Protein AF-A0A5C5YW91-F1 (afdb_monomer_lite)

Structure (mmCIF, N/CA/C/O backbone):
data_AF-A0A5C5YW91-F1
#
_entry.id   AF-A0A5C5YW91-F1
#
loop_
_atom_site.group_PDB
_atom_site.id
_atom_site.type_symbol
_atom_site.label_atom_id
_atom_site.label_alt_id
_atom_site.label_comp_id
_atom_site.label_asym_id
_atom_site.label_entity_id
_atom_site.label_seq_id
_atom_site.pdbx_PDB_ins_code
_at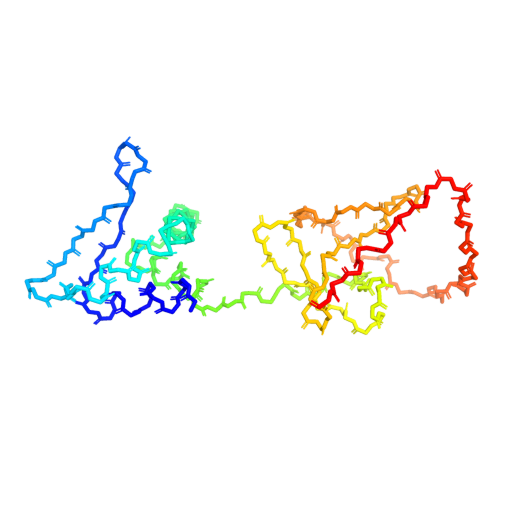om_site.Cartn_x
_atom_site.Cartn_y
_atom_site.Cartn_z
_atom_site.occupancy
_atom_site.B_iso_or_equiv
_atom_site.auth_seq_id
_atom_site.auth_comp_id
_atom_site.auth_asym_id
_atom_site.auth_atom_id
_atom_site.pdbx_PDB_model_num
ATOM 1 N N . MET A 1 1 ? 0.564 11.227 5.741 1.00 87.88 1 MET A N 1
ATOM 2 C CA . MET A 1 1 ? 0.607 10.694 4.356 1.00 87.88 1 MET A CA 1
ATOM 3 C C . MET A 1 1 ? -0.240 9.424 4.267 1.00 87.88 1 MET A C 1
ATOM 5 O O . MET A 1 1 ? -0.471 8.816 5.306 1.00 87.88 1 MET A O 1
ATOM 9 N N . ALA A 1 2 ? -0.689 9.007 3.076 1.00 93.75 2 ALA A N 1
ATOM 10 C CA . ALA A 1 2 ? -1.561 7.829 2.911 1.00 93.75 2 ALA A CA 1
ATOM 11 C C . ALA A 1 2 ? -0.955 6.534 3.469 1.00 93.75 2 ALA A C 1
ATOM 13 O O . ALA A 1 2 ? -1.651 5.766 4.126 1.00 93.75 2 ALA A O 1
ATOM 14 N N . ALA A 1 3 ? 0.360 6.345 3.326 1.00 91.62 3 ALA A N 1
ATOM 15 C CA . ALA A 1 3 ? 1.069 5.207 3.913 1.00 91.62 3 ALA A CA 1
ATOM 16 C C . ALA A 1 3 ? 1.003 5.187 5.453 1.00 91.62 3 ALA A C 1
ATOM 18 O O . ALA A 1 3 ? 0.792 4.137 6.054 1.00 91.62 3 ALA A O 1
ATOM 19 N N . GLU A 1 4 ? 1.122 6.349 6.102 1.00 93.69 4 GLU A N 1
ATOM 20 C CA . GLU A 1 4 ? 0.998 6.464 7.564 1.00 93.69 4 GLU A CA 1
ATOM 21 C C . GLU A 1 4 ? -0.437 6.181 8.020 1.00 93.69 4 GLU A C 1
ATOM 23 O O . GLU A 1 4 ? -0.644 5.508 9.026 1.00 93.69 4 GLU A O 1
ATOM 28 N N . LEU A 1 5 ? -1.431 6.661 7.263 1.00 96.81 5 LEU A N 1
ATOM 29 C CA . LEU A 1 5 ? -2.841 6.381 7.527 1.00 96.81 5 LEU A CA 1
ATOM 30 C C . LEU A 1 5 ? -3.151 4.884 7.370 1.00 96.81 5 LEU A C 1
ATOM 32 O O . LEU A 1 5 ? -3.825 4.312 8.222 1.00 96.81 5 LEU A O 1
ATOM 36 N N . LEU A 1 6 ? -2.622 4.235 6.331 1.00 96.12 6 LEU A N 1
ATOM 37 C CA . LEU A 1 6 ? -2.752 2.791 6.131 1.00 96.12 6 LEU A CA 1
ATOM 38 C C . LEU A 1 6 ? -2.118 1.999 7.287 1.00 96.12 6 LEU A C 1
ATOM 40 O O . LEU A 1 6 ? -2.723 1.055 7.797 1.00 96.12 6 LEU A O 1
ATOM 44 N N . ALA A 1 7 ? -0.937 2.418 7.751 1.00 94.50 7 ALA A N 1
ATOM 45 C CA . ALA A 1 7 ? -0.273 1.813 8.904 1.00 94.50 7 ALA A CA 1
ATOM 46 C C . ALA A 1 7 ? -1.100 1.969 10.191 1.00 94.50 7 ALA A C 1
ATOM 48 O O . ALA A 1 7 ? -1.261 1.012 10.952 1.00 94.50 7 ALA A O 1
ATOM 49 N N . GLU A 1 8 ? -1.668 3.158 10.413 1.00 96.81 8 GLU A N 1
ATOM 50 C CA . GLU A 1 8 ? -2.554 3.428 11.542 1.00 96.81 8 GLU A CA 1
ATOM 51 C C . GLU A 1 8 ? -3.798 2.528 11.510 1.00 96.81 8 GLU A C 1
ATOM 53 O O . GLU A 1 8 ? -4.114 1.893 12.517 1.00 96.81 8 GLU A O 1
ATOM 58 N N . LEU A 1 9 ? -4.475 2.423 10.362 1.00 97.19 9 LEU A N 1
ATOM 59 C CA . LEU A 1 9 ? -5.658 1.578 10.175 1.00 97.19 9 LEU A CA 1
ATOM 60 C C . LEU A 1 9 ? -5.362 0.113 10.517 1.00 97.19 9 LEU A C 1
ATOM 62 O O . LEU A 1 9 ? -6.061 -0.484 11.341 1.00 97.19 9 LEU A O 1
ATOM 66 N N . ARG A 1 10 ? -4.265 -0.436 9.987 1.00 95.06 10 ARG A N 1
ATOM 67 C CA . ARG A 1 10 ? -3.865 -1.823 10.251 1.00 95.06 10 ARG A CA 1
ATOM 68 C C . ARG A 1 10 ? -3.529 -2.059 11.723 1.00 95.06 10 ARG A C 1
ATOM 70 O O . ARG A 1 10 ? -3.926 -3.077 12.283 1.00 95.06 10 ARG A O 1
ATOM 77 N N . SER A 1 11 ? -2.867 -1.103 12.384 1.00 96.19 11 SER A N 1
ATOM 78 C CA . SER A 1 11 ? -2.562 -1.195 13.823 1.00 96.19 11 SER A CA 1
ATOM 79 C C . SER A 1 11 ? -3.818 -1.261 14.705 1.00 96.19 11 SER A C 1
ATOM 81 O O . SER A 1 11 ? -3.776 -1.802 15.809 1.00 96.19 11 SER A O 1
ATOM 83 N N . ARG A 1 12 ? -4.952 -0.754 14.199 1.00 97.38 12 ARG A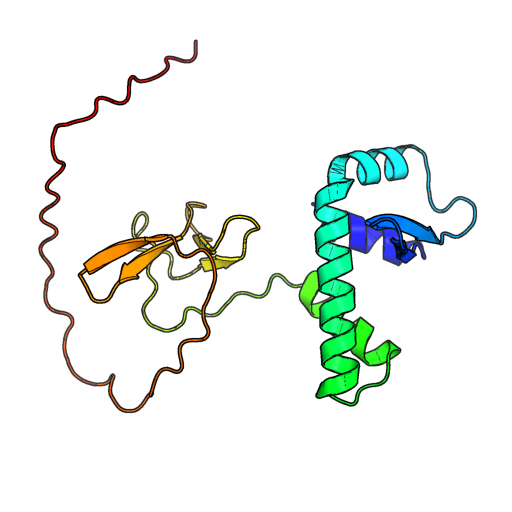 N 1
ATOM 84 C CA . ARG A 1 12 ? -6.277 -0.810 14.835 1.00 97.38 12 ARG A CA 1
ATOM 85 C C . ARG A 1 12 ? -7.082 -2.055 14.438 1.00 97.38 12 ARG A C 1
ATOM 87 O O . ARG A 1 12 ? -8.239 -2.175 14.834 1.00 97.38 12 ARG A O 1
ATOM 94 N N . GLY A 1 13 ? -6.494 -2.961 13.656 1.00 97.00 13 GLY A N 1
ATOM 95 C CA . GLY A 1 13 ? -7.156 -4.156 13.134 1.00 97.00 13 GLY A CA 1
ATOM 96 C C . GLY A 1 13 ? -8.102 -3.883 11.965 1.00 97.00 13 GLY A C 1
ATOM 97 O O . GLY A 1 13 ? -8.937 -4.730 11.674 1.00 97.00 13 GLY A O 1
ATOM 98 N N . VAL A 1 14 ? -8.007 -2.718 11.315 1.00 97.94 14 VAL A N 1
ATOM 99 C CA . VAL A 1 14 ? -8.784 -2.423 10.106 1.00 97.94 14 VAL A CA 1
ATOM 100 C C . VAL A 1 14 ? -8.068 -3.016 8.898 1.00 97.94 14 VAL A C 1
ATOM 102 O O . VAL A 1 14 ? -6.906 -2.693 8.640 1.00 97.94 14 VAL A O 1
ATOM 105 N N . LEU A 1 15 ? -8.772 -3.860 8.152 1.00 97.06 15 LEU A N 1
ATOM 106 C CA . LEU A 1 15 ? -8.329 -4.418 6.881 1.00 97.06 15 LEU A CA 1
ATOM 107 C C . LEU A 1 15 ? -8.975 -3.617 5.755 1.00 97.06 15 LEU A C 1
ATOM 109 O O . LEU A 1 15 ? -10.190 -3.437 5.756 1.00 97.06 15 LEU A O 1
ATOM 113 N N . LEU A 1 16 ? -8.172 -3.126 4.814 1.00 97.94 16 LEU A N 1
ATOM 114 C CA . LEU A 1 16 ? -8.669 -2.492 3.594 1.00 97.94 16 LEU A CA 1
ATOM 115 C C . LEU A 1 16 ? -8.568 -3.474 2.432 1.00 97.94 16 LEU A C 1
ATOM 117 O O . LEU A 1 16 ? -7.606 -4.231 2.347 1.00 97.94 16 LEU A O 1
ATOM 121 N N . SER A 1 17 ? -9.534 -3.419 1.525 1.00 97.50 17 SER A N 1
ATOM 122 C CA . SER A 1 17 ? -9.533 -4.177 0.276 1.00 97.50 17 SER A CA 1
ATOM 123 C C . SER A 1 17 ? -10.182 -3.360 -0.838 1.00 97.50 17 SER A C 1
ATOM 125 O O . SER A 1 17 ? -10.781 -2.311 -0.590 1.00 97.50 17 SER A O 1
ATOM 127 N N . ILE A 1 18 ? -10.052 -3.825 -2.078 1.00 97.75 18 ILE A N 1
ATOM 128 C CA . ILE A 1 18 ? -10.786 -3.278 -3.221 1.00 97.75 18 ILE A CA 1
ATOM 129 C C . ILE A 1 18 ? -11.845 -4.300 -3.611 1.00 97.75 18 ILE A C 1
ATOM 131 O O . ILE A 1 18 ? -11.537 -5.474 -3.818 1.00 97.75 18 ILE A O 1
ATOM 135 N N . ASP A 1 19 ? -13.104 -3.871 -3.631 1.00 97.44 19 ASP A N 1
ATOM 136 C CA . ASP A 1 19 ? -14.223 -4.739 -3.976 1.00 97.44 19 ASP A CA 1
ATOM 137 C C . ASP A 1 19 ? -14.318 -4.999 -5.491 1.00 97.44 19 ASP A C 1
ATOM 139 O O . ASP A 1 19 ? -13.554 -4.476 -6.304 1.00 97.44 19 ASP A O 1
ATOM 143 N N . VAL A 1 20 ? -15.293 -5.822 -5.881 1.00 96.00 20 VAL A N 1
ATOM 144 C CA . VAL A 1 20 ? -15.534 -6.188 -7.287 1.00 96.00 20 VAL A CA 1
ATOM 145 C C . VAL A 1 20 ? -15.923 -5.003 -8.179 1.00 96.00 20 VAL A C 1
ATOM 147 O O . VAL A 1 20 ? -15.798 -5.104 -9.397 1.00 96.00 20 VAL A O 1
ATOM 150 N N . ASP A 1 21 ? -16.377 -3.894 -7.588 1.00 97.31 21 ASP A N 1
ATOM 151 C CA . ASP A 1 21 ? -16.738 -2.660 -8.289 1.00 97.31 21 ASP A CA 1
ATOM 152 C C . ASP A 1 21 ? -15.560 -1.666 -8.346 1.00 97.31 21 ASP A C 1
ATOM 154 O O . ASP A 1 21 ? -15.727 -0.531 -8.806 1.00 97.31 21 ASP A O 1
ATOM 158 N N . GLY A 1 22 ? -14.375 -2.061 -7.867 1.00 94.38 22 GLY A N 1
ATOM 159 C CA . GLY A 1 22 ? -13.189 -1.211 -7.822 1.00 94.38 22 GLY A CA 1
ATOM 160 C C . GLY A 1 22 ? -13.260 -0.137 -6.736 1.00 94.38 22 GLY A C 1
ATOM 161 O O . GLY A 1 22 ? -12.673 0.932 -6.893 1.00 94.38 22 GLY A O 1
ATOM 162 N N . ARG A 1 23 ? -14.015 -0.358 -5.654 1.00 96.75 23 ARG A N 1
ATOM 163 C CA . ARG A 1 23 ? -14.159 0.602 -4.551 1.00 96.75 23 ARG A CA 1
ATOM 164 C C . ARG A 1 23 ? -13.395 0.144 -3.323 1.00 96.75 23 ARG A C 1
ATOM 166 O O . ARG A 1 23 ? -13.313 -1.044 -3.028 1.00 96.75 23 ARG A O 1
ATOM 173 N N . LEU A 1 24 ? -12.895 1.117 -2.563 1.00 97.44 24 LEU A N 1
ATOM 174 C CA . LEU A 1 24 ? -12.260 0.860 -1.276 1.00 97.44 24 LEU A CA 1
ATOM 175 C C . LEU A 1 24 ? -13.297 0.333 -0.271 1.00 97.44 24 LEU A C 1
ATOM 177 O O . LEU A 1 24 ? -14.198 1.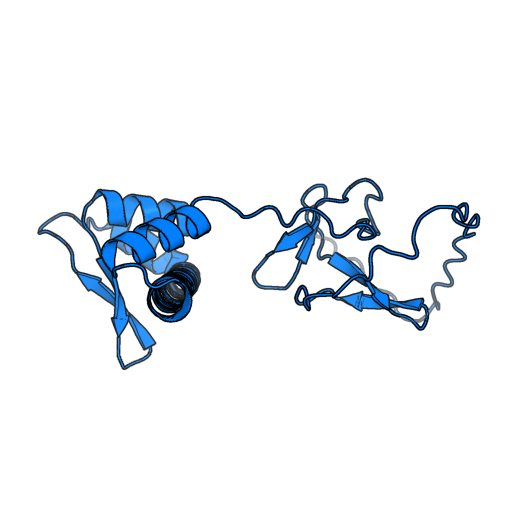065 0.150 1.00 97.44 24 LEU A O 1
ATOM 181 N N . ALA A 1 25 ? -13.140 -0.926 0.118 1.00 98.12 25 ALA A N 1
ATOM 182 C CA . ALA A 1 25 ? -13.897 -1.600 1.160 1.00 98.12 25 ALA A CA 1
ATOM 183 C C . ALA A 1 25 ? -13.031 -1.779 2.415 1.00 98.12 25 ALA A C 1
ATOM 185 O O . ALA A 1 25 ? -11.803 -1.660 2.372 1.00 98.12 25 ALA A O 1
ATOM 186 N N . PHE A 1 26 ? -13.673 -2.036 3.556 1.00 97.81 26 PHE A N 1
ATOM 187 C CA . PHE A 1 26 ? -12.962 -2.302 4.801 1.00 97.81 26 PHE A CA 1
ATOM 188 C C . PHE A 1 26 ? -13.698 -3.299 5.697 1.00 97.81 26 PHE A C 1
ATOM 190 O O . PHE A 1 26 ? -14.928 -3.300 5.757 1.00 97.81 26 PHE A O 1
ATOM 197 N N . ASP A 1 27 ? -12.923 -4.090 6.435 1.00 98.25 27 ASP A N 1
ATOM 198 C CA . ASP A 1 27 ? -13.368 -4.866 7.591 1.00 98.25 27 ASP A CA 1
ATOM 199 C C . ASP A 1 27 ? -12.706 -4.286 8.847 1.00 98.25 27 ASP A C 1
ATOM 201 O O . ASP A 1 27 ? -11.509 -3.995 8.853 1.00 98.25 27 ASP A O 1
ATOM 205 N N . ALA A 1 28 ? -13.489 -4.030 9.891 1.00 97.69 28 ALA A N 1
ATOM 206 C CA . ALA A 1 28 ? -13.033 -3.290 11.060 1.00 97.69 28 ALA A CA 1
ATOM 207 C C . ALA A 1 28 ? -13.714 -3.778 12.347 1.00 97.69 28 ALA A C 1
ATOM 209 O O . ALA A 1 28 ? -14.938 -3.944 12.374 1.00 97.69 28 ALA A O 1
ATOM 210 N N . PRO A 1 29 ? -12.968 -3.902 13.463 1.00 98.25 29 PRO A N 1
ATOM 211 C CA . PRO A 1 29 ? -13.562 -4.103 14.776 1.00 98.25 29 PRO A CA 1
ATOM 212 C C . PRO A 1 29 ? -14.536 -2.975 15.138 1.00 98.25 29 PRO A C 1
ATOM 214 O O . PRO A 1 29 ? -14.358 -1.814 14.754 1.00 98.25 29 PRO A O 1
ATOM 217 N N . ALA A 1 30 ? -15.551 -3.297 15.941 1.00 97.50 30 ALA A N 1
ATOM 218 C CA . ALA A 1 30 ? -16.523 -2.311 16.402 1.00 97.50 30 ALA A CA 1
ATOM 219 C C . ALA A 1 30 ? -15.826 -1.139 17.120 1.00 97.50 30 ALA A C 1
ATOM 221 O O . ALA A 1 30 ? -15.062 -1.333 18.063 1.00 97.50 30 ALA A O 1
ATOM 222 N N . GLY A 1 31 ? -16.099 0.086 16.665 1.00 97.06 31 GLY A N 1
ATOM 223 C CA . GLY A 1 31 ? -15.514 1.307 17.226 1.00 97.06 31 GLY A CA 1
ATOM 224 C C . GLY A 1 31 ? -14.076 1.613 16.788 1.00 97.06 31 GLY A C 1
ATOM 225 O O . GLY A 1 31 ? -13.549 2.647 17.191 1.00 97.06 31 GLY A O 1
ATOM 226 N N . ALA A 1 32 ? -13.442 0.784 15.948 1.00 97.75 32 ALA A N 1
ATOM 227 C CA . ALA A 1 32 ? -12.096 1.065 15.434 1.00 97.75 32 ALA A CA 1
ATOM 228 C C . ALA A 1 32 ? -12.059 2.303 14.514 1.00 97.75 32 ALA A C 1
ATOM 230 O O . ALA A 1 32 ? -11.052 3.017 14.467 1.00 97.75 32 ALA A O 1
ATOM 231 N N . LEU A 1 33 ? -13.171 2.577 13.821 1.00 97.81 33 LEU A N 1
ATOM 232 C CA . LEU A 1 33 ? -13.349 3.698 12.900 1.00 97.81 33 LEU A CA 1
ATOM 233 C C . LEU A 1 33 ? -14.198 4.803 13.541 1.00 97.81 33 LEU A C 1
ATOM 235 O O . LEU A 1 33 ? -15.425 4.739 13.539 1.00 97.81 33 LEU A O 1
ATOM 239 N N . GLY A 1 34 ? -13.536 5.822 14.090 1.00 96.81 34 GLY A N 1
ATOM 240 C CA . GLY A 1 34 ? -14.189 7.074 14.483 1.00 96.81 34 GLY A CA 1
ATOM 241 C C . GLY A 1 34 ? -14.384 8.018 13.292 1.00 96.81 34 GLY A C 1
ATOM 242 O O . GLY A 1 34 ? -13.728 7.866 12.260 1.00 96.81 34 GLY A O 1
ATOM 243 N N . ASP A 1 35 ? -15.236 9.033 13.457 1.00 98.00 35 ASP A N 1
ATOM 244 C CA . ASP A 1 35 ? -15.573 9.988 12.389 1.00 98.00 35 ASP A CA 1
ATOM 245 C C . ASP A 1 35 ? -14.343 10.682 11.789 1.00 98.00 35 ASP A C 1
ATOM 247 O O . ASP A 1 35 ? -14.245 10.810 10.571 1.00 98.00 35 ASP A O 1
ATOM 251 N N . ASP A 1 36 ? -13.374 11.075 12.621 1.00 97.75 36 ASP A N 1
ATOM 252 C CA . ASP A 1 36 ? -12.111 11.677 12.165 1.00 97.75 36 ASP A CA 1
ATOM 253 C C . ASP A 1 36 ? -11.342 10.750 11.210 1.00 97.75 36 ASP A C 1
ATOM 255 O O . ASP A 1 36 ? -10.917 11.158 10.127 1.00 97.75 36 ASP A O 1
ATOM 259 N N . LEU A 1 37 ? -11.231 9.470 11.569 1.00 97.75 37 LEU A N 1
ATOM 260 C CA . LEU A 1 37 ? -10.501 8.487 10.777 1.00 97.75 37 LEU A CA 1
ATOM 261 C C . LEU A 1 37 ? -11.211 8.216 9.445 1.00 97.75 37 LEU A C 1
ATOM 263 O O . LEU A 1 37 ? -10.562 8.152 8.404 1.00 97.75 37 LEU A O 1
ATOM 267 N N . ILE A 1 38 ? -12.546 8.164 9.459 1.00 98.12 38 ILE A N 1
ATOM 268 C CA . ILE A 1 38 ? -13.365 8.058 8.244 1.00 98.12 38 ILE A CA 1
ATOM 269 C C . ILE A 1 38 ? -13.156 9.278 7.336 1.00 98.12 38 ILE A C 1
ATOM 271 O O . ILE A 1 38 ? -13.028 9.124 6.120 1.00 98.12 38 ILE A O 1
ATOM 275 N N . GLN A 1 39 ? -13.104 10.492 7.890 1.00 98.12 39 GLN A N 1
ATOM 276 C CA . GLN A 1 39 ? -12.853 11.700 7.097 1.00 98.12 39 GLN A CA 1
ATOM 277 C C . GLN A 1 39 ? -11.452 11.691 6.479 1.00 98.12 39 GLN A C 1
ATOM 279 O O . GLN A 1 39 ? -11.307 11.996 5.296 1.00 98.12 39 GLN A O 1
ATOM 284 N N . ARG A 1 40 ? -10.430 11.265 7.230 1.00 98.25 40 ARG A N 1
ATOM 285 C CA . ARG A 1 40 ? -9.063 11.105 6.711 1.00 98.25 40 ARG A CA 1
ATOM 286 C C . ARG A 1 40 ? -8.985 10.055 5.600 1.00 98.25 40 ARG A C 1
ATOM 288 O O . ARG A 1 40 ? -8.347 10.317 4.584 1.00 98.25 40 ARG A O 1
ATOM 295 N N . MET A 1 41 ? -9.673 8.919 5.749 1.00 98.19 41 MET A N 1
ATOM 296 C CA . MET A 1 41 ? -9.778 7.893 4.700 1.00 98.19 41 MET A CA 1
ATOM 297 C C . MET A 1 41 ? -10.420 8.443 3.428 1.00 98.19 41 MET A C 1
ATOM 299 O O . MET A 1 41 ? -9.930 8.188 2.336 1.00 98.19 41 MET A O 1
ATOM 303 N N . ARG A 1 42 ? -11.493 9.235 3.552 1.00 97.69 42 ARG A N 1
ATOM 304 C CA . ARG A 1 42 ? -12.138 9.878 2.397 1.00 97.69 42 ARG A CA 1
ATOM 305 C C . ARG A 1 42 ? -11.226 10.890 1.714 1.00 97.69 42 ARG A C 1
ATOM 307 O O . ARG A 1 42 ? -11.216 10.953 0.491 1.00 97.69 42 ARG A O 1
ATOM 314 N N . ALA A 1 43 ? -10.481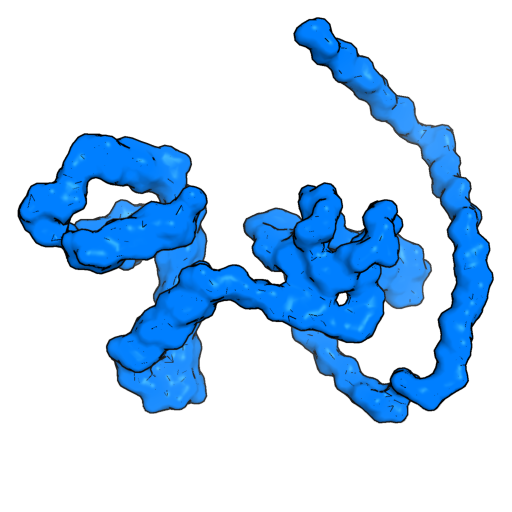 11.665 2.497 1.00 97.75 43 ALA A N 1
ATOM 315 C CA . ALA A 1 43 ? -9.567 12.679 1.984 1.00 97.75 43 ALA A CA 1
ATOM 316 C C . ALA A 1 43 ? -8.350 12.092 1.249 1.00 97.75 43 ALA A C 1
ATOM 318 O O . ALA A 1 43 ? -7.757 12.796 0.445 1.00 97.75 43 ALA A O 1
ATOM 319 N N . GLN A 1 44 ? -7.980 10.838 1.531 1.00 97.75 44 GLN A N 1
ATOM 320 C CA . GLN A 1 44 ? -6.827 10.143 0.937 1.00 97.75 44 GLN A CA 1
ATOM 321 C C . GLN A 1 44 ? -7.254 8.863 0.203 1.00 97.75 44 GLN A C 1
ATOM 323 O O . GLN A 1 44 ? -6.517 7.879 0.174 1.00 97.75 44 GLN A O 1
ATOM 328 N N . ARG A 1 45 ? -8.495 8.825 -0.301 1.00 97.62 45 ARG A N 1
ATOM 329 C CA . ARG A 1 45 ? -9.102 7.605 -0.851 1.00 97.62 45 ARG A CA 1
ATOM 330 C C . ARG A 1 45 ? -8.274 7.035 -1.997 1.00 97.62 45 ARG A C 1
ATOM 332 O O . ARG A 1 45 ? -8.018 5.837 -2.008 1.00 97.62 45 ARG A O 1
ATOM 339 N N . ASP A 1 46 ? -7.902 7.879 -2.950 1.00 96.12 46 ASP A N 1
ATOM 340 C CA . ASP A 1 46 ? -7.265 7.439 -4.191 1.00 96.12 46 ASP A CA 1
ATOM 341 C C . ASP A 1 46 ? -5.850 6.927 -3.918 1.00 96.12 46 ASP A C 1
ATOM 343 O O . ASP A 1 46 ? -5.473 5.853 -4.379 1.00 96.12 46 ASP A O 1
ATOM 347 N N . GLU A 1 47 ? -5.108 7.618 -3.055 1.00 95.12 47 GLU A N 1
ATOM 348 C CA . GLU A 1 47 ? -3.789 7.177 -2.616 1.00 95.12 47 GLU A CA 1
ATOM 349 C C . GLU A 1 47 ? -3.864 5.880 -1.795 1.00 95.12 47 GLU A C 1
ATOM 351 O O . GLU A 1 47 ? -3.014 5.004 -1.943 1.00 95.12 47 GLU A O 1
ATOM 356 N N . LEU A 1 48 ? -4.887 5.715 -0.944 1.00 97.06 48 LEU A N 1
ATOM 357 C CA . LEU A 1 48 ? -5.117 4.458 -0.226 1.00 97.06 48 LEU A CA 1
ATOM 358 C C . LEU A 1 48 ? -5.430 3.306 -1.185 1.00 97.06 48 LEU A C 1
ATOM 360 O O . LEU A 1 48 ? -4.924 2.209 -0.971 1.00 97.06 48 LEU A O 1
ATOM 364 N N . MET A 1 49 ? -6.223 3.542 -2.233 1.00 97.44 49 MET A N 1
ATOM 365 C CA . MET A 1 49 ? -6.510 2.525 -3.247 1.00 97.44 49 MET A CA 1
ATOM 366 C C . MET A 1 49 ? -5.230 2.069 -3.952 1.00 97.44 49 MET A C 1
ATOM 368 O O . MET A 1 49 ? -4.960 0.874 -3.966 1.00 97.44 49 MET A O 1
ATOM 372 N N . ILE A 1 50 ? -4.392 3.001 -4.418 1.00 94.19 50 ILE A N 1
ATOM 373 C CA . ILE A 1 50 ? -3.096 2.682 -5.049 1.00 94.19 50 ILE A CA 1
ATOM 374 C C . ILE A 1 50 ? -2.216 1.843 -4.111 1.00 94.19 50 ILE A C 1
ATOM 376 O O . ILE A 1 50 ? -1.592 0.864 -4.526 1.00 94.19 50 ILE A O 1
ATOM 380 N N . LEU A 1 51 ? -2.160 2.204 -2.825 1.00 95.44 51 LEU A N 1
ATOM 381 C CA . LEU A 1 51 ? -1.381 1.456 -1.838 1.00 95.44 51 LEU A CA 1
ATOM 382 C C . LEU A 1 51 ? -1.931 0.045 -1.601 1.00 95.44 51 LEU A C 1
ATOM 384 O O . LEU A 1 51 ? -1.136 -0.880 -1.448 1.00 95.44 51 LEU A O 1
ATOM 388 N N . VAL A 1 52 ? -3.255 -0.126 -1.573 1.00 96.75 52 VAL A N 1
ATOM 389 C CA . VAL A 1 52 ? -3.903 -1.439 -1.426 1.00 96.75 52 VAL A CA 1
ATOM 390 C C . VAL A 1 52 ? -3.667 -2.306 -2.665 1.00 96.75 52 VAL A C 1
ATOM 392 O O . VAL A 1 52 ? -3.289 -3.463 -2.511 1.00 96.75 52 VAL A O 1
ATOM 395 N N . GLU A 1 53 ? -3.778 -1.766 -3.881 1.00 96.00 53 GLU A N 1
ATOM 396 C CA . GLU A 1 53 ? -3.443 -2.511 -5.109 1.00 96.00 53 GLU A CA 1
ATOM 397 C C . GLU A 1 53 ? -1.985 -2.968 -5.099 1.00 96.00 53 GLU A C 1
ATOM 399 O O . GLU A 1 53 ? -1.693 -4.148 -5.294 1.00 96.00 53 GLU A O 1
ATOM 404 N N . ARG A 1 54 ? -1.060 -2.052 -4.786 1.00 94.31 54 ARG A N 1
ATOM 405 C CA . ARG A 1 54 ? 0.373 -2.359 -4.711 1.00 94.31 54 ARG A CA 1
ATOM 406 C C . ARG A 1 54 ? 0.683 -3.375 -3.609 1.00 94.31 54 ARG A C 1
ATOM 408 O O . ARG A 1 54 ? 1.624 -4.156 -3.745 1.00 94.31 54 ARG A O 1
ATOM 415 N N . PHE A 1 55 ? -0.065 -3.358 -2.506 1.00 96.25 55 PHE A N 1
ATOM 416 C CA . PHE A 1 55 ? 0.045 -4.362 -1.448 1.00 96.25 55 PHE A CA 1
ATOM 417 C C . PHE A 1 55 ? -0.332 -5.749 -1.972 1.00 96.25 55 PHE A C 1
ATOM 419 O O . PHE A 1 55 ? 0.483 -6.667 -1.879 1.00 96.25 55 PHE A O 1
ATOM 426 N N . GLU A 1 56 ? -1.530 -5.873 -2.546 1.00 96.44 56 GLU A N 1
ATOM 427 C CA . GLU A 1 56 ? -2.080 -7.135 -3.044 1.00 96.44 56 GLU A CA 1
ATOM 428 C C . GLU A 1 56 ? -1.228 -7.728 -4.166 1.00 96.44 56 GLU A C 1
ATOM 430 O O . GLU A 1 56 ? -0.900 -8.913 -4.131 1.00 96.44 56 GLU A O 1
ATOM 435 N N . GLU A 1 57 ? -0.791 -6.898 -5.114 1.00 96.12 57 GLU A N 1
ATOM 436 C CA . GLU A 1 57 ? 0.099 -7.307 -6.201 1.00 96.12 57 GLU A CA 1
ATOM 437 C C . GLU A 1 57 ? 1.403 -7.904 -5.656 1.00 96.12 57 GLU A C 1
ATOM 439 O O . GLU A 1 57 ? 1.805 -9.005 -6.034 1.00 96.12 57 GLU A O 1
ATOM 444 N N . ARG A 1 58 ? 2.066 -7.208 -4.726 1.00 95.94 58 ARG A N 1
ATOM 445 C CA . ARG A 1 58 ? 3.330 -7.690 -4.153 1.00 95.94 58 ARG A CA 1
ATOM 446 C C . ARG A 1 58 ? 3.149 -8.919 -3.282 1.00 95.94 58 ARG A C 1
ATOM 448 O O . ARG A 1 58 ? 4.015 -9.789 -3.326 1.00 95.94 58 ARG A O 1
ATOM 455 N N . ALA A 1 59 ? 2.060 -9.008 -2.524 1.00 96.75 59 ALA A N 1
ATOM 456 C CA . ALA A 1 59 ? 1.746 -10.216 -1.773 1.00 96.75 59 ALA A CA 1
ATOM 457 C C . ALA A 1 59 ? 1.550 -11.403 -2.731 1.00 96.75 59 ALA A C 1
ATOM 459 O O . ALA A 1 59 ? 2.161 -12.445 -2.525 1.00 96.75 59 ALA A O 1
ATOM 460 N N . ALA A 1 60 ? 0.804 -11.223 -3.826 1.00 96.75 60 ALA A N 1
ATOM 461 C CA . ALA A 1 60 ? 0.577 -12.268 -4.824 1.00 96.75 60 ALA A CA 1
ATOM 462 C C . ALA A 1 60 ? 1.867 -12.707 -5.541 1.00 96.75 60 ALA A C 1
ATOM 464 O O . ALA A 1 60 ? 2.094 -13.903 -5.712 1.00 96.75 60 ALA A O 1
ATOM 465 N N . ILE A 1 61 ? 2.741 -11.769 -5.926 1.00 95.81 61 ILE A N 1
ATOM 466 C CA . ILE A 1 61 ? 4.044 -12.090 -6.536 1.00 95.81 61 ILE A CA 1
ATOM 467 C C . ILE A 1 61 ? 4.897 -12.913 -5.568 1.00 95.81 61 ILE A C 1
ATOM 469 O O . ILE A 1 61 ? 5.450 -13.943 -5.942 1.00 95.81 61 ILE A O 1
ATOM 473 N N . VAL A 1 62 ? 5.016 -12.478 -4.312 1.00 96.75 62 VAL A N 1
ATOM 474 C CA . VAL A 1 62 ? 5.850 -13.173 -3.321 1.00 96.75 62 VAL A CA 1
ATOM 475 C C . VAL A 1 62 ? 5.274 -14.552 -2.974 1.00 96.75 62 VAL A C 1
ATOM 477 O O . VAL A 1 62 ? 6.039 -15.500 -2.796 1.00 96.75 62 VAL A O 1
ATOM 480 N N . GLU A 1 63 ? 3.950 -14.689 -2.951 1.00 98.06 63 GLU A N 1
ATOM 481 C CA . GLU A 1 63 ? 3.266 -15.965 -2.735 1.00 98.06 63 GLU A CA 1
ATOM 482 C C . GLU A 1 63 ? 3.530 -16.940 -3.893 1.00 98.06 63 GLU A C 1
ATOM 484 O O . GLU A 1 63 ? 4.018 -18.052 -3.681 1.00 98.06 63 GLU A O 1
ATOM 489 N N . HIS A 1 64 ? 3.257 -16.523 -5.132 1.00 97.25 64 HIS A N 1
ATOM 490 C CA . HIS A 1 64 ? 3.316 -17.407 -6.296 1.00 97.25 64 HIS A CA 1
ATOM 491 C C . HIS A 1 64 ? 4.734 -17.641 -6.823 1.00 97.25 64 HIS A C 1
ATOM 493 O O . HIS A 1 64 ? 5.087 -18.783 -7.123 1.00 97.25 64 HIS A O 1
ATOM 499 N N . ASP A 1 65 ? 5.554 -16.594 -6.902 1.00 96.81 65 ASP A N 1
ATOM 500 C CA . ASP A 1 65 ? 6.911 -16.681 -7.450 1.00 96.81 65 ASP A CA 1
ATOM 501 C C . ASP A 1 65 ? 7.948 -16.962 -6.356 1.00 96.81 65 ASP A C 1
ATOM 503 O O . ASP A 1 65 ? 8.970 -17.605 -6.608 1.00 96.81 65 ASP A O 1
ATOM 507 N N . GLY A 1 66 ? 7.701 -16.482 -5.133 1.00 95.19 66 GLY A N 1
ATOM 508 C CA . GLY A 1 66 ? 8.583 -16.686 -3.981 1.00 95.19 66 GLY A CA 1
ATOM 509 C C . GLY A 1 66 ? 8.308 -17.975 -3.203 1.00 95.19 66 GLY A C 1
ATOM 510 O O . GLY A 1 66 ? 9.160 -18.394 -2.418 1.00 95.19 66 GLY A O 1
ATOM 511 N N . GLY A 1 67 ? 7.154 -18.617 -3.416 1.00 96.81 67 GLY A N 1
ATOM 512 C CA . GLY A 1 67 ? 6.765 -19.851 -2.730 1.00 96.81 67 GLY A CA 1
ATOM 513 C C . GLY A 1 67 ? 6.524 -19.679 -1.227 1.00 96.81 67 GLY A C 1
ATOM 514 O O . GLY A 1 67 ? 6.618 -20.658 -0.483 1.00 96.81 67 GLY A O 1
ATOM 515 N N . LEU A 1 68 ? 6.261 -18.450 -0.773 1.00 97.88 68 LEU A N 1
ATOM 516 C CA . LEU A 1 68 ? 5.930 -18.152 0.619 1.00 97.88 68 LEU A CA 1
ATOM 517 C C . LEU A 1 68 ? 4.441 -18.379 0.889 1.00 97.88 68 LEU A C 1
ATOM 519 O O . LEU A 1 68 ? 3.610 -18.328 -0.016 1.00 97.88 68 LEU A O 1
ATOM 523 N N . SER A 1 69 ? 4.088 -18.599 2.156 1.00 98.00 69 SER A N 1
ATOM 524 C CA . SER A 1 69 ? 2.679 -18.580 2.560 1.00 98.00 69 SER A CA 1
ATOM 525 C C . SER A 1 69 ? 2.078 -17.178 2.403 1.00 98.00 69 SER A C 1
ATOM 527 O O . SER A 1 69 ? 2.801 -16.178 2.318 1.00 98.00 69 SER A O 1
ATOM 529 N N . ARG A 1 70 ? 0.742 -17.084 2.399 1.00 96.81 70 ARG A N 1
ATOM 530 C CA . ARG A 1 70 ? 0.046 -15.794 2.308 1.00 96.81 70 ARG A CA 1
ATOM 531 C C . ARG A 1 70 ? 0.472 -14.829 3.422 1.00 96.81 70 ARG A C 1
ATOM 533 O O . ARG A 1 70 ? 0.827 -13.693 3.128 1.00 96.81 70 ARG A O 1
ATOM 540 N N . ASP A 1 71 ? 0.528 -15.299 4.668 1.00 96.88 71 ASP A N 1
ATOM 541 C CA . ASP A 1 71 ? 0.908 -14.482 5.830 1.00 96.88 71 ASP A CA 1
ATOM 542 C C . ASP A 1 71 ? 2.340 -13.924 5.711 1.00 96.88 71 ASP A C 1
ATOM 544 O O . ASP A 1 71 ? 2.590 -12.747 5.981 1.00 96.88 71 ASP A O 1
ATOM 548 N N . GLU A 1 72 ? 3.292 -14.752 5.273 1.00 97.69 72 GLU A N 1
ATOM 549 C CA . GLU A 1 72 ? 4.682 -14.332 5.050 1.00 97.69 72 GLU A CA 1
ATOM 550 C C . GLU A 1 72 ? 4.790 -13.330 3.892 1.00 97.69 72 GLU A C 1
ATOM 552 O O . GLU A 1 72 ? 5.509 -12.332 3.986 1.00 97.69 72 GLU A O 1
ATOM 557 N N . SER A 1 73 ? 4.038 -13.560 2.815 1.00 97.56 73 SER A N 1
ATOM 558 C CA . SER A 1 73 ? 4.010 -12.687 1.638 1.00 97.56 73 SER A CA 1
ATOM 559 C C . SER A 1 73 ? 3.441 -11.308 1.965 1.00 97.56 73 SER A C 1
ATOM 561 O O . SER A 1 73 ? 3.993 -10.287 1.550 1.00 97.56 73 SER A O 1
ATOM 563 N N . GLU A 1 74 ? 2.383 -11.255 2.773 1.00 95.75 74 GLU A N 1
ATOM 564 C CA . GLU A 1 74 ? 1.811 -10.005 3.268 1.00 95.75 74 GLU A CA 1
ATOM 565 C C . GLU A 1 74 ? 2.785 -9.221 4.156 1.00 95.75 74 GLU A C 1
ATOM 567 O O . GLU A 1 74 ? 2.828 -7.989 4.080 1.00 95.75 74 GLU A O 1
ATOM 572 N N . ALA A 1 75 ? 3.593 -9.902 4.975 1.00 94.62 75 ALA A N 1
ATOM 573 C CA . ALA A 1 75 ? 4.626 -9.250 5.777 1.00 94.62 75 ALA A CA 1
ATOM 574 C C . ALA A 1 75 ? 5.689 -8.575 4.889 1.00 94.62 75 ALA A C 1
ATOM 576 O O . ALA A 1 75 ? 6.035 -7.412 5.114 1.00 94.62 75 ALA A O 1
ATOM 577 N N . VAL A 1 76 ? 6.142 -9.260 3.832 1.00 94.62 76 VAL A N 1
ATOM 578 C CA . VAL A 1 76 ? 7.093 -8.711 2.846 1.00 94.62 76 VAL A CA 1
ATOM 579 C C . VAL A 1 76 ? 6.482 -7.542 2.069 1.00 94.62 76 VAL A C 1
ATOM 581 O O . VAL A 1 76 ? 7.118 -6.495 1.900 1.00 94.62 76 VAL A O 1
ATOM 584 N N . ALA A 1 77 ? 5.238 -7.687 1.604 1.00 94.38 77 ALA A N 1
ATOM 585 C CA . ALA A 1 77 ? 4.531 -6.634 0.882 1.00 94.38 77 ALA A CA 1
ATOM 586 C C . ALA A 1 77 ? 4.406 -5.369 1.739 1.00 94.38 77 ALA A C 1
ATOM 588 O O . ALA A 1 77 ? 4.623 -4.259 1.236 1.00 94.38 77 ALA A O 1
ATOM 589 N N . TRP A 1 78 ? 4.130 -5.549 3.035 1.00 93.19 78 TRP A N 1
ATOM 590 C CA . TRP A 1 78 ? 4.021 -4.468 4.003 1.00 93.19 78 TRP A CA 1
ATOM 591 C C . TRP A 1 78 ? 5.344 -3.756 4.257 1.00 93.19 78 TRP A C 1
ATOM 593 O O . TRP A 1 78 ? 5.389 -2.529 4.179 1.00 93.19 78 TRP A O 1
ATOM 603 N N . GLU A 1 79 ? 6.430 -4.495 4.492 1.00 92.00 79 GLU A N 1
ATOM 604 C CA . GLU A 1 79 ? 7.764 -3.908 4.653 1.00 92.00 79 GLU A CA 1
ATOM 605 C C . GLU A 1 79 ? 8.123 -3.022 3.455 1.00 92.00 79 GLU A C 1
ATOM 607 O O . GLU A 1 79 ? 8.626 -1.909 3.616 1.00 92.00 79 GLU A O 1
ATOM 612 N N . ALA A 1 80 ? 7.785 -3.469 2.247 1.00 90.06 80 ALA A N 1
ATOM 613 C CA . ALA A 1 80 ? 8.036 -2.706 1.038 1.00 90.06 80 ALA A CA 1
ATOM 614 C C . ALA A 1 80 ? 7.104 -1.484 0.866 1.00 90.06 80 ALA A C 1
ATOM 616 O O . ALA A 1 80 ? 7.370 -0.652 0.000 1.00 90.06 80 ALA A O 1
ATOM 617 N N . ILE A 1 81 ? 5.946 -1.407 1.543 1.00 90.25 81 ILE A N 1
ATOM 618 C CA . ILE A 1 81 ? 5.054 -0.222 1.511 1.00 90.25 81 ILE A CA 1
ATOM 619 C C . ILE A 1 81 ? 5.526 0.777 2.558 1.00 90.25 81 ILE A C 1
ATOM 621 O O . ILE A 1 81 ? 5.626 1.969 2.284 1.00 90.25 81 ILE A O 1
ATOM 625 N N . ALA A 1 82 ? 5.820 0.272 3.756 1.00 85.31 82 ALA A N 1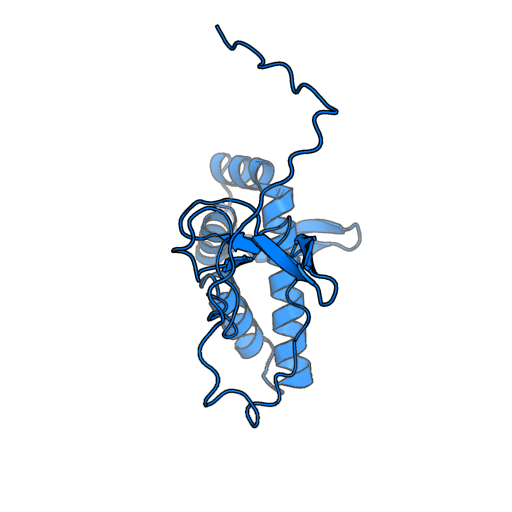
ATOM 626 C CA . ALA A 1 82 ? 6.258 1.063 4.893 1.00 85.31 82 ALA A CA 1
ATOM 627 C C . ALA A 1 82 ? 7.653 1.662 4.683 1.00 85.31 82 ALA A C 1
ATOM 629 O O . ALA A 1 82 ? 7.951 2.732 5.208 1.00 85.31 82 ALA A O 1
ATOM 630 N N . THR A 1 83 ? 8.499 0.983 3.909 1.00 80.19 83 THR A N 1
ATOM 631 C CA . THR A 1 83 ? 9.843 1.448 3.577 1.00 80.19 83 THR A CA 1
ATOM 632 C C . THR A 1 83 ? 9.828 2.023 2.167 1.00 80.19 83 THR A C 1
ATOM 634 O O . THR A 1 83 ? 9.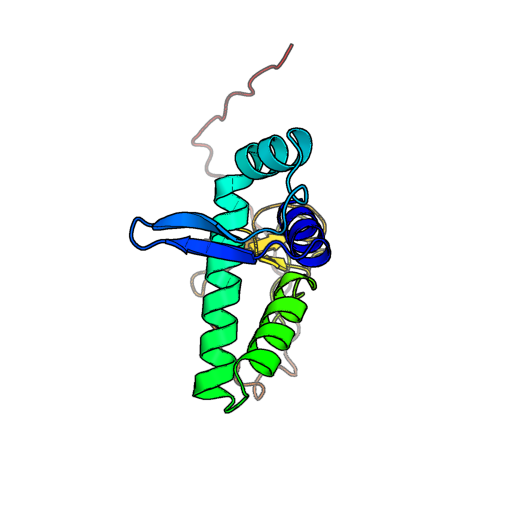741 1.244 1.213 1.00 80.19 83 THR A O 1
ATOM 637 N N . PRO A 1 84 ? 9.947 3.354 1.990 1.00 68.50 84 PRO A N 1
ATOM 638 C CA . PRO A 1 84 ? 10.220 3.928 0.682 1.00 68.50 84 PRO A CA 1
ATOM 639 C C . PRO A 1 84 ? 11.468 3.244 0.133 1.00 68.50 84 PRO A C 1
ATOM 641 O O . PRO A 1 84 ? 12.568 3.416 0.667 1.00 68.50 84 PRO A O 1
ATOM 644 N N . ARG A 1 85 ? 11.306 2.398 -0.890 1.00 65.81 85 ARG A N 1
ATOM 645 C CA . ARG A 1 85 ? 12.463 1.773 -1.517 1.00 65.81 85 ARG A CA 1
ATOM 646 C C . ARG A 1 85 ? 13.205 2.864 -2.258 1.00 65.81 85 ARG A C 1
ATOM 648 O O . ARG A 1 85 ? 12.759 3.375 -3.279 1.00 65.81 85 ARG A O 1
ATOM 655 N N . PHE A 1 86 ? 14.354 3.216 -1.704 1.00 57.44 86 PHE A N 1
ATOM 656 C CA . PHE A 1 86 ? 15.355 3.959 -2.425 1.00 57.44 86 PHE A CA 1
ATOM 657 C C . PHE A 1 86 ? 15.833 3.059 -3.562 1.00 57.44 86 PHE A C 1
ATOM 659 O O . PHE A 1 86 ? 16.500 2.048 -3.328 1.00 57.44 86 PHE A O 1
ATOM 666 N N . VAL A 1 87 ? 15.457 3.388 -4.792 1.00 52.06 87 VAL A N 1
ATOM 667 C CA . VAL A 1 87 ? 16.144 2.829 -5.949 1.00 52.06 87 VAL A CA 1
ATOM 668 C C . VAL A 1 87 ? 17.557 3.386 -5.893 1.00 52.06 87 VAL A C 1
ATOM 670 O O . VAL A 1 87 ? 17.787 4.571 -6.132 1.00 52.06 87 VAL A O 1
ATOM 673 N N . SER A 1 88 ? 18.501 2.540 -5.464 1.00 45.97 88 SER A N 1
ATOM 674 C CA . SER A 1 88 ? 19.922 2.860 -5.560 1.00 45.97 88 SER A CA 1
ATOM 675 C C . SER A 1 88 ? 20.154 3.336 -6.992 1.00 45.97 88 SER A C 1
ATOM 677 O O . SER A 1 88 ? 19.704 2.628 -7.900 1.00 45.97 88 SER A O 1
ATOM 679 N N . PRO A 1 89 ? 20.749 4.522 -7.221 1.00 48.06 89 PRO A N 1
ATOM 680 C CA . PRO A 1 89 ? 20.958 5.005 -8.571 1.00 48.06 89 PRO A CA 1
ATOM 681 C C . PRO A 1 89 ? 21.628 3.899 -9.361 1.00 48.06 89 PRO A C 1
ATOM 683 O O . PRO A 1 89 ? 22.759 3.511 -9.057 1.00 48.06 89 PRO A O 1
ATOM 686 N N . MET A 1 90 ? 20.936 3.392 -10.383 1.00 53.31 90 MET A N 1
ATOM 687 C CA . MET A 1 90 ? 21.655 2.763 -11.473 1.00 53.31 90 MET A CA 1
ATOM 688 C C . MET A 1 90 ? 22.721 3.780 -11.885 1.00 53.31 90 MET A C 1
ATOM 690 O O . MET A 1 90 ? 22.433 4.971 -12.045 1.00 53.31 90 MET A O 1
ATOM 694 N N . ILE A 1 91 ? 23.976 3.342 -11.890 1.00 51.72 91 ILE A N 1
ATOM 695 C CA . ILE A 1 91 ? 25.134 4.193 -12.153 1.00 51.72 91 ILE A CA 1
ATOM 696 C C . ILE A 1 91 ? 24.847 4.989 -13.438 1.00 51.72 91 ILE A C 1
ATOM 698 O O . ILE A 1 91 ? 24.718 4.393 -14.500 1.00 51.72 91 ILE A O 1
ATOM 702 N N . GLY A 1 92 ? 24.698 6.317 -13.333 1.00 58.00 92 GLY A N 1
ATOM 703 C CA . GLY A 1 92 ? 24.480 7.201 -14.489 1.00 58.00 92 GLY A CA 1
ATOM 704 C C . GLY A 1 92 ? 23.348 8.230 -14.375 1.00 58.00 92 GLY A C 1
ATOM 705 O O . GLY A 1 92 ? 23.365 9.209 -15.117 1.00 58.00 92 GLY A O 1
ATOM 706 N N . TYR A 1 93 ? 22.401 8.091 -13.443 1.00 61.91 93 TYR A N 1
ATOM 707 C CA . TYR A 1 93 ? 21.310 9.069 -13.317 1.00 61.91 93 TYR A CA 1
ATOM 708 C C . TYR A 1 93 ? 21.680 10.212 -12.364 1.00 61.91 93 TYR A C 1
ATOM 710 O O . TYR A 1 93 ? 21.693 10.046 -11.146 1.00 61.91 93 TYR A O 1
ATOM 718 N N . ILE A 1 94 ? 21.974 11.388 -12.923 1.00 66.31 94 ILE A N 1
ATOM 719 C CA . ILE A 1 94 ? 22.137 12.644 -12.179 1.00 66.31 94 ILE A CA 1
ATOM 720 C C . ILE A 1 94 ? 20.951 13.544 -12.517 1.00 66.31 94 ILE A C 1
ATOM 722 O O . ILE A 1 94 ? 20.687 13.812 -13.686 1.00 66.31 94 ILE A O 1
ATOM 726 N N . CYS A 1 95 ? 20.267 14.055 -11.494 1.00 71.62 95 CYS A N 1
ATOM 727 C CA . CYS A 1 95 ? 19.241 15.080 -11.646 1.00 71.62 95 CYS A CA 1
ATOM 728 C C . CYS A 1 95 ? 19.794 16.268 -12.460 1.00 71.62 95 CYS A C 1
ATOM 730 O O . CYS A 1 95 ? 20.723 16.941 -11.989 1.00 71.62 95 CYS A O 1
ATOM 732 N N . PRO A 1 96 ? 19.233 16.578 -13.646 1.00 68.31 96 PRO A N 1
ATOM 733 C CA . PRO A 1 96 ? 19.821 17.576 -14.538 1.00 68.31 96 PRO A CA 1
ATOM 734 C C . PRO A 1 96 ? 19.771 19.001 -13.968 1.00 68.31 96 PRO A C 1
ATOM 736 O O . PRO A 1 96 ? 20.553 19.856 -14.385 1.00 68.31 96 PRO A O 1
ATOM 739 N N . TRP A 1 97 ? 18.904 19.263 -12.984 1.00 74.44 97 TRP A N 1
ATOM 740 C CA . TRP A 1 97 ? 18.768 20.590 -12.380 1.00 74.44 97 TRP A CA 1
ATOM 741 C C . TRP A 1 97 ? 19.727 20.838 -11.232 1.00 74.44 97 TRP A C 1
ATOM 743 O O . TRP A 1 97 ? 20.429 21.844 -11.243 1.00 74.44 97 TRP A O 1
ATOM 753 N N . CYS A 1 98 ? 19.743 19.968 -10.221 1.00 78.56 98 CYS A N 1
ATOM 754 C CA . CYS A 1 98 ? 20.581 20.214 -9.052 1.00 78.56 98 CYS A CA 1
ATOM 755 C C . CYS A 1 98 ? 21.999 19.670 -9.232 1.00 78.56 98 CYS A C 1
ATOM 757 O O . CYS A 1 98 ? 22.883 20.061 -8.476 1.00 78.56 98 CYS A O 1
ATOM 759 N N . ARG A 1 99 ? 22.225 18.770 -10.207 1.00 70.44 99 ARG A N 1
ATOM 760 C CA . ARG A 1 99 ? 23.501 18.079 -10.491 1.00 70.44 99 ARG A CA 1
ATOM 761 C C . ARG A 1 99 ? 24.133 17.344 -9.300 1.00 70.44 99 ARG A C 1
ATOM 763 O O . ARG A 1 99 ? 25.200 16.758 -9.432 1.00 70.44 99 ARG A O 1
ATOM 770 N N . SER A 1 100 ? 23.466 17.366 -8.152 1.00 71.44 100 SER A N 1
ATOM 771 C CA . SER A 1 100 ? 23.852 16.745 -6.889 1.00 71.44 100 SER A CA 1
ATOM 772 C C . SER A 1 100 ? 23.026 15.499 -6.588 1.00 71.44 100 SER A C 1
ATOM 774 O O . SER A 1 100 ? 23.455 14.636 -5.831 1.00 71.44 100 SER A O 1
ATOM 776 N N . GLY A 1 101 ? 21.829 15.401 -7.169 1.00 59.84 101 GLY A N 1
ATOM 777 C CA . GLY A 1 101 ? 20.898 14.325 -6.889 1.00 59.84 101 GLY A CA 1
ATOM 778 C C . GLY A 1 101 ? 21.164 13.127 -7.781 1.00 59.84 101 GLY A C 1
ATOM 779 O O . GLY A 1 101 ? 20.595 13.050 -8.862 1.00 59.84 101 GLY A O 1
ATOM 780 N N . SER A 1 102 ? 21.949 12.165 -7.303 1.00 63.22 102 SER A N 1
ATOM 781 C CA . SER A 1 102 ? 21.860 10.770 -7.764 1.00 63.22 102 SER A CA 1
ATOM 782 C C . SER A 1 102 ? 20.651 10.040 -7.151 1.00 63.22 102 SER A C 1
ATOM 784 O O . SER A 1 102 ? 20.493 8.836 -7.273 1.00 63.22 102 SER A O 1
ATOM 786 N N . HIS A 1 103 ? 19.792 10.768 -6.440 1.00 71.94 103 HIS A N 1
ATOM 787 C CA . HIS A 1 103 ? 18.695 10.234 -5.653 1.00 71.94 103 HIS A CA 1
ATOM 788 C C . HIS A 1 103 ? 17.410 10.458 -6.440 1.00 71.94 103 HIS A C 1
ATOM 790 O O . HIS A 1 103 ? 16.899 11.579 -6.451 1.00 71.94 103 HIS A O 1
ATOM 796 N N . LEU A 1 104 ? 16.918 9.426 -7.120 1.00 72.75 104 LEU A N 1
ATOM 797 C CA . LEU A 1 104 ? 15.600 9.441 -7.748 1.00 72.75 104 LEU A CA 1
ATOM 798 C C . LEU A 1 104 ? 14.630 8.625 -6.883 1.00 72.75 104 LEU A C 1
ATOM 800 O O . LEU A 1 104 ? 14.985 7.565 -6.380 1.00 72.75 104 LEU A O 1
ATOM 804 N N . ILE A 1 105 ? 13.433 9.154 -6.665 1.00 76.94 105 ILE A N 1
ATOM 805 C CA . ILE A 1 105 ? 12.358 8.571 -5.864 1.00 76.94 105 ILE A CA 1
ATOM 806 C C . ILE A 1 105 ? 11.195 8.309 -6.817 1.00 76.94 105 ILE A C 1
ATOM 808 O O . ILE A 1 105 ? 10.812 9.208 -7.562 1.00 76.94 105 ILE A O 1
ATOM 812 N N . GLU A 1 106 ? 10.638 7.102 -6.811 1.00 71.56 106 GLU A N 1
ATOM 813 C CA . GLU A 1 106 ? 9.391 6.826 -7.531 1.00 71.56 106 GLU A CA 1
ATOM 814 C C . GLU A 1 106 ? 8.241 7.647 -6.942 1.00 71.56 106 GLU A C 1
ATOM 816 O O . GLU A 1 106 ? 8.019 7.650 -5.731 1.00 71.56 106 GLU A O 1
ATOM 821 N N . HIS A 1 107 ? 7.508 8.330 -7.812 1.00 75.94 107 HIS A N 1
ATOM 822 C CA . HIS A 1 107 ? 6.287 9.060 -7.501 1.00 75.94 107 HIS A CA 1
ATOM 823 C C . HIS A 1 107 ? 5.216 8.685 -8.534 1.00 75.94 107 HIS A C 1
ATOM 825 O O . HIS A 1 107 ? 5.537 8.239 -9.633 1.00 75.94 107 HIS A O 1
ATOM 831 N N . ASP A 1 108 ? 3.945 8.938 -8.227 1.00 70.62 108 ASP A N 1
ATOM 832 C CA . ASP A 1 108 ? 2.791 8.594 -9.077 1.00 70.62 108 ASP A CA 1
ATOM 833 C C . ASP A 1 108 ? 2.825 9.210 -10.497 1.00 70.62 108 ASP A C 1
ATOM 835 O O . ASP A 1 108 ? 2.065 8.805 -11.368 1.00 70.62 108 ASP A O 1
ATOM 839 N N . GLY A 1 109 ? 3.706 10.189 -10.747 1.00 69.56 109 GLY A N 1
ATOM 840 C CA . GLY A 1 109 ? 3.903 10.837 -12.053 1.00 69.56 109 GLY A CA 1
ATOM 841 C C . GLY A 1 109 ? 5.238 10.512 -12.733 1.00 69.56 109 GLY A C 1
ATOM 842 O O . GLY A 1 109 ? 5.578 11.154 -13.724 1.00 69.56 109 GLY A O 1
ATOM 843 N N . GLY A 1 110 ? 6.012 9.571 -12.184 1.00 77.06 110 GLY A N 1
ATOM 844 C CA . GLY A 1 110 ? 7.364 9.231 -12.623 1.00 77.06 110 GLY A CA 1
ATOM 845 C C . GLY A 1 110 ? 8.410 9.435 -11.529 1.00 77.06 110 GLY A C 1
ATOM 846 O O . GLY A 1 110 ? 8.104 9.638 -10.354 1.00 77.06 110 GLY A O 1
ATOM 847 N N . LEU A 1 111 ? 9.684 9.369 -11.899 1.00 76.38 111 LEU A N 1
ATOM 848 C CA . LEU A 1 111 ? 10.773 9.576 -10.947 1.00 76.38 111 LEU A CA 1
ATOM 849 C C . LEU A 1 111 ? 10.864 11.058 -10.542 1.00 76.38 111 LEU A C 1
ATOM 851 O O . LEU A 1 111 ? 10.698 11.935 -11.379 1.00 76.38 111 LEU A O 1
ATOM 855 N N . ARG A 1 112 ? 11.180 11.362 -9.279 1.00 83.12 112 ARG A N 1
ATOM 856 C CA . ARG A 1 112 ? 11.492 12.715 -8.776 1.00 83.12 112 ARG A CA 1
ATOM 857 C C . ARG A 1 112 ? 12.843 12.739 -8.082 1.00 83.12 112 ARG A C 1
ATOM 859 O O . ARG A 1 112 ? 13.234 11.785 -7.422 1.00 83.12 112 ARG A O 1
ATOM 866 N N . CYS A 1 113 ? 13.579 13.836 -8.194 1.00 82.88 113 CYS A N 1
ATOM 867 C CA . CYS A 1 113 ? 14.837 13.996 -7.484 1.00 82.88 113 CYS A CA 1
ATOM 868 C C . CYS A 1 113 ? 14.593 14.182 -5.982 1.00 82.88 113 CYS A C 1
ATOM 870 O O . CYS A 1 113 ? 14.025 15.188 -5.573 1.00 82.88 113 CYS A O 1
ATOM 872 N N . GLY A 1 114 ? 15.130 13.295 -5.147 1.00 80.38 114 GLY A N 1
ATOM 873 C CA . GLY A 1 114 ? 15.020 13.389 -3.689 1.00 80.38 114 GLY A CA 1
ATOM 874 C C . GLY A 1 114 ? 15.716 14.601 -3.057 1.00 80.38 114 GLY A C 1
ATOM 875 O O . GLY A 1 114 ? 15.527 14.853 -1.874 1.00 80.38 114 GLY A O 1
ATOM 876 N N . HIS A 1 115 ? 16.521 15.355 -3.817 1.00 82.38 115 HIS A N 1
ATOM 877 C CA . HIS A 1 115 ? 17.177 16.569 -3.322 1.00 82.38 115 HIS A CA 1
ATOM 878 C C . HIS A 1 115 ? 16.400 17.852 -3.638 1.00 82.38 115 HIS A C 1
ATOM 880 O O . HIS A 1 115 ? 16.273 18.715 -2.776 1.00 82.38 115 HIS A O 1
ATOM 886 N N . CYS A 1 116 ? 15.911 18.006 -4.872 1.00 84.75 116 CYS A N 1
ATOM 887 C CA . CYS A 1 116 ? 15.247 19.238 -5.316 1.00 84.75 116 CYS A CA 1
ATOM 888 C C . CYS A 1 116 ? 13.761 19.067 -5.649 1.00 84.75 116 CYS A C 1
ATOM 890 O O . CYS A 1 116 ? 13.147 20.014 -6.132 1.00 84.75 116 CYS A O 1
ATOM 892 N N . ASP A 1 117 ? 13.223 17.863 -5.459 1.00 82.25 117 ASP A N 1
ATOM 893 C CA . ASP A 1 117 ? 11.825 17.487 -5.674 1.00 82.25 117 ASP A CA 1
ATOM 894 C C . ASP A 1 117 ? 11.270 17.819 -7.074 1.00 82.25 117 ASP A C 1
ATOM 896 O O . ASP A 1 117 ? 10.077 18.029 -7.267 1.00 82.25 117 ASP A O 1
ATOM 900 N N . ARG A 1 118 ? 12.134 17.874 -8.090 1.00 81.19 118 ARG A N 1
ATOM 901 C CA . ARG A 1 118 ? 11.713 18.015 -9.495 1.00 81.19 118 ARG A CA 1
ATOM 902 C C . ARG A 1 118 ? 11.542 16.635 -10.115 1.00 81.19 118 ARG A C 1
ATOM 904 O O . ARG A 1 118 ? 12.267 15.724 -9.723 1.00 81.19 118 ARG A O 1
ATOM 911 N N . GLU A 1 119 ? 10.631 16.494 -11.076 1.00 80.75 119 GLU A N 1
ATOM 912 C CA . GLU A 1 119 ? 10.503 15.286 -11.917 1.00 80.75 119 GLU A CA 1
ATOM 913 C C . GLU A 1 119 ? 11.864 14.883 -12.490 1.00 80.75 119 GLU A C 1
ATOM 915 O O . GLU A 1 119 ? 12.723 15.730 -12.609 1.00 80.75 119 GLU A O 1
ATOM 920 N N . ALA A 1 120 ? 12.128 13.629 -12.822 1.00 73.62 120 ALA A N 1
ATOM 921 C CA . ALA A 1 120 ? 13.424 13.184 -13.316 1.00 73.62 120 ALA A CA 1
ATOM 922 C C . ALA A 1 120 ? 13.390 13.045 -14.834 1.00 73.62 120 ALA A C 1
ATOM 924 O O . ALA A 1 120 ? 12.413 12.574 -15.413 1.00 73.62 120 ALA A O 1
ATOM 925 N N . TRP A 1 121 ? 14.484 13.447 -15.471 1.00 72.75 121 TRP A N 1
ATOM 926 C CA . TRP A 1 121 ? 14.646 13.384 -16.918 1.00 72.75 121 TRP A CA 1
ATOM 927 C C . TRP A 1 121 ? 16.002 12.760 -17.203 1.00 72.75 121 TRP A C 1
ATOM 929 O O . TRP A 1 121 ? 16.965 13.001 -16.465 1.00 72.75 121 TRP A O 1
ATOM 939 N N . ARG A 1 122 ? 16.070 11.955 -18.259 1.00 70.44 122 ARG A N 1
ATOM 940 C CA . ARG A 1 122 ? 17.310 11.371 -18.777 1.00 70.44 122 ARG A CA 1
ATOM 941 C C . ARG A 1 122 ? 17.586 11.905 -20.172 1.00 70.44 122 ARG A C 1
ATOM 943 O O . ARG A 1 122 ? 16.683 12.399 -20.838 1.00 70.44 122 ARG A O 1
ATOM 950 N N . PHE A 1 123 ? 18.831 11.766 -20.604 1.00 61.91 123 PHE A N 1
ATOM 951 C CA . PHE A 1 123 ? 19.136 11.814 -22.026 1.00 61.91 123 PHE A CA 1
ATOM 952 C C . PHE A 1 123 ? 18.852 10.431 -22.629 1.00 61.91 123 PHE A C 1
ATOM 954 O O . PHE A 1 123 ? 19.140 9.416 -21.985 1.00 61.91 123 PHE A O 1
ATOM 961 N N . ASP A 1 124 ? 18.230 10.377 -23.802 1.00 73.12 124 ASP A N 1
ATOM 962 C CA . ASP A 1 124 ? 18.181 9.159 -24.614 1.00 73.12 124 ASP A CA 1
ATOM 963 C C . ASP A 1 124 ? 19.451 9.009 -25.471 1.00 73.12 124 ASP A C 1
ATOM 965 O O . ASP A 1 124 ? 20.377 9.822 -25.379 1.00 73.12 124 ASP A O 1
ATOM 969 N N . ASP A 1 125 ? 19.515 7.945 -26.275 1.00 69.25 125 ASP A N 1
ATOM 970 C CA . ASP A 1 125 ? 20.679 7.631 -27.115 1.00 69.25 125 ASP A CA 1
ATOM 971 C C . ASP A 1 125 ? 20.925 8.686 -28.210 1.00 69.25 125 ASP A C 1
ATOM 973 O O . ASP A 1 125 ? 22.055 8.846 -28.675 1.00 69.25 125 ASP A O 1
ATOM 977 N N . ASP A 1 126 ? 19.892 9.456 -28.567 1.00 72.31 126 ASP A N 1
ATOM 978 C CA . ASP A 1 126 ? 19.963 10.569 -29.516 1.00 72.31 126 ASP A CA 1
ATOM 979 C C . ASP A 1 126 ? 20.340 11.898 -28.831 1.00 72.31 126 ASP A C 1
ATOM 981 O O . ASP A 1 126 ? 20.503 12.935 -29.484 1.00 72.31 126 ASP A O 1
ATOM 985 N N . GLY A 1 127 ? 20.514 11.888 -27.505 1.00 68.56 127 GLY A N 1
ATOM 986 C CA . GLY A 1 127 ? 20.825 13.067 -26.705 1.00 68.56 127 GLY A CA 1
ATOM 987 C C . GLY A 1 127 ? 19.626 13.991 -26.476 1.00 68.56 127 GLY A C 1
ATOM 988 O O . GLY A 1 127 ? 19.820 15.137 -26.053 1.00 68.56 127 GLY A O 1
ATOM 989 N N . ALA A 1 128 ? 18.398 13.532 -26.724 1.00 68.12 128 ALA A N 1
ATOM 990 C CA . ALA A 1 128 ? 17.188 14.256 -26.364 1.00 68.12 128 ALA A CA 1
ATOM 991 C C . ALA A 1 128 ? 16.880 14.087 -24.870 1.00 68.12 128 ALA A C 1
ATOM 993 O O . ALA A 1 128 ? 17.159 13.055 -24.265 1.00 68.12 128 ALA A O 1
ATOM 994 N N . ILE A 1 129 ? 16.299 15.122 -24.257 1.00 62.44 129 ILE A N 1
ATOM 995 C CA . ILE A 1 129 ? 15.855 15.073 -22.861 1.00 62.44 129 ILE A CA 1
ATOM 996 C C . ILE A 1 129 ? 14.469 14.429 -22.833 1.00 62.44 129 ILE A C 1
ATOM 998 O O . ILE A 1 129 ? 13.503 15.021 -23.313 1.00 62.44 129 ILE A O 1
ATOM 1002 N N . VAL A 1 130 ? 14.365 13.240 -22.245 1.00 76.38 130 VAL A N 1
ATOM 1003 C CA . VAL A 1 130 ? 13.112 12.489 -22.112 1.00 76.38 130 VAL A CA 1
ATOM 1004 C C . VAL A 1 130 ? 12.729 12.329 -20.643 1.00 76.38 130 VAL A C 1
ATOM 1006 O O . VAL A 1 130 ? 13.592 12.195 -19.767 1.00 76.38 130 VAL A O 1
ATOM 1009 N N . ARG A 1 131 ? 11.424 12.382 -20.362 1.00 75.12 131 ARG A N 1
ATOM 1010 C CA . ARG A 1 131 ? 10.883 12.206 -19.009 1.00 75.12 131 ARG A CA 1
ATOM 1011 C C . ARG A 1 131 ? 11.063 10.745 -18.581 1.00 75.12 131 ARG A C 1
ATOM 1013 O O . ARG A 1 131 ? 10.855 9.833 -19.380 1.00 75.12 131 ARG A O 1
ATOM 1020 N N . CYS A 1 132 ? 11.506 10.524 -17.344 1.00 70.31 132 CYS A N 1
ATOM 1021 C CA . CYS A 1 132 ? 11.624 9.180 -16.779 1.00 70.31 132 CYS A CA 1
ATOM 1022 C C . CYS A 1 132 ? 10.326 8.799 -16.063 1.00 70.31 132 CYS A C 1
ATOM 1024 O O . CYS A 1 132 ? 10.193 9.003 -14.853 1.00 70.31 132 CYS A O 1
ATOM 1026 N N . ASP A 1 133 ? 9.390 8.237 -16.822 1.00 62.50 133 ASP A N 1
ATOM 1027 C CA . ASP A 1 133 ? 8.051 7.878 -16.334 1.00 62.50 133 ASP A CA 1
ATOM 1028 C C . ASP A 1 133 ? 8.076 6.592 -15.499 1.00 62.50 133 ASP A C 1
ATOM 1030 O O . ASP A 1 133 ? 7.285 6.422 -14.576 1.00 62.50 133 ASP A O 1
ATOM 1034 N N . TRP A 1 134 ? 9.037 5.712 -15.778 1.00 57.66 134 TRP A N 1
ATOM 1035 C CA . TRP A 1 134 ? 9.291 4.475 -15.049 1.00 57.66 134 TRP A CA 1
ATOM 1036 C C . TRP A 1 134 ? 10.750 4.046 -15.226 1.00 57.66 134 TRP A C 1
ATOM 1038 O O . TRP A 1 134 ? 11.415 4.409 -16.201 1.00 57.66 134 TRP A O 1
ATOM 1048 N N . ILE A 1 135 ? 11.263 3.253 -14.284 1.00 55.12 135 ILE A N 1
ATOM 1049 C CA . ILE A 1 135 ? 12.525 2.535 -14.474 1.00 55.12 135 ILE A CA 1
ATOM 1050 C C . ILE A 1 135 ? 12.202 1.286 -15.288 1.00 55.12 135 ILE A C 1
ATOM 1052 O O . ILE A 1 135 ? 11.829 0.251 -14.739 1.00 55.12 135 ILE A O 1
ATOM 1056 N N . GLU A 1 136 ? 12.345 1.368 -16.609 1.00 49.88 136 GLU A N 1
ATOM 1057 C CA . GLU A 1 136 ? 12.559 0.152 -17.389 1.00 49.88 136 GLU A CA 1
ATOM 1058 C C . GLU A 1 136 ? 13.839 -0.497 -16.863 1.00 49.88 136 GLU A C 1
ATOM 1060 O O . GLU A 1 136 ? 14.865 0.160 -16.676 1.00 49.88 136 GLU A O 1
ATOM 1065 N N . ARG A 1 137 ? 13.755 -1.780 -16.521 1.00 41.69 137 ARG A N 1
ATOM 1066 C CA . ARG A 1 137 ? 14.868 -2.548 -15.971 1.00 41.69 137 ARG A CA 1
ATOM 1067 C C . ARG A 1 137 ? 15.975 -2.605 -17.029 1.00 41.69 137 ARG A C 1
ATOM 1069 O O . ARG A 1 137 ? 15.910 -3.419 -17.941 1.00 41.69 137 ARG A O 1
ATOM 1076 N N . ILE A 1 138 ? 16.967 -1.722 -16.930 1.00 42.16 138 ILE A N 1
ATOM 1077 C CA . ILE A 1 138 ? 18.128 -1.739 -17.822 1.00 42.16 138 ILE A CA 1
ATOM 1078 C C . ILE A 1 138 ? 19.047 -2.862 -17.350 1.00 42.16 138 ILE A C 1
ATOM 1080 O O . ILE A 1 138 ? 19.641 -2.784 -16.273 1.00 42.16 138 ILE A O 1
ATOM 1084 N N . GLU A 1 139 ? 19.163 -3.919 -18.150 1.00 34.72 139 GLU A N 1
ATOM 1085 C CA . GLU A 1 139 ? 20.250 -4.885 -18.014 1.00 34.72 139 GLU A CA 1
ATOM 1086 C C . GLU A 1 139 ? 21.552 -4.193 -18.425 1.00 34.72 139 GLU A C 1
ATOM 1088 O O . GLU A 1 139 ? 21.879 -4.075 -19.604 1.00 34.72 139 GLU A O 1
ATOM 1093 N N . VAL A 1 140 ? 22.283 -3.659 -17.448 1.00 41.03 140 VAL A N 1
ATOM 1094 C CA . VAL A 1 140 ? 23.616 -3.105 -17.692 1.00 41.03 140 VAL A CA 1
ATOM 1095 C C . VAL A 1 140 ? 24.614 -4.258 -17.715 1.00 41.03 140 VAL A C 1
ATOM 1097 O O . VAL A 1 140 ? 24.854 -4.894 -16.688 1.00 41.03 140 VAL A O 1
ATOM 1100 N N . ASP A 1 141 ? 25.211 -4.519 -18.879 1.00 33.62 141 ASP A N 1
ATOM 1101 C CA . ASP A 1 141 ? 26.368 -5.404 -18.992 1.00 33.62 141 ASP A CA 1
ATOM 1102 C C . ASP A 1 141 ? 27.565 -4.724 -18.304 1.00 33.62 141 ASP A C 1
ATOM 1104 O O . ASP A 1 141 ? 28.185 -3.788 -18.818 1.00 33.62 141 ASP A O 1
ATOM 1108 N N . VAL A 1 142 ? 27.848 -5.153 -17.073 1.00 43.03 142 VAL A N 1
ATOM 1109 C CA . VAL A 1 142 ? 28.824 -4.531 -16.160 1.00 43.03 142 VAL A CA 1
ATOM 1110 C C . VAL A 1 142 ? 30.276 -4.676 -16.658 1.00 43.03 142 VAL A C 1
ATOM 1112 O O . VAL A 1 142 ? 31.207 -4.190 -16.018 1.00 43.03 142 VAL A O 1
ATOM 1115 N N . GLY A 1 143 ? 30.494 -5.330 -17.804 1.00 36.31 143 GLY A N 1
ATOM 1116 C CA . GLY A 1 143 ? 31.812 -5.594 -18.378 1.00 36.31 143 GLY A CA 1
ATOM 1117 C C . GLY A 1 143 ? 32.506 -4.416 -19.075 1.00 36.31 143 GLY A C 1
ATOM 1118 O O . GLY A 1 143 ? 33.691 -4.543 -19.377 1.00 36.31 143 GLY A O 1
ATOM 1119 N N . LEU A 1 144 ? 31.833 -3.283 -19.338 1.00 42.91 144 LEU A N 1
ATOM 1120 C CA . LEU A 1 144 ? 32.373 -2.241 -20.237 1.00 42.91 144 LEU A CA 1
ATOM 1121 C C . LEU A 1 144 ? 32.597 -0.839 -19.636 1.00 42.91 144 LEU A C 1
ATOM 1123 O O . LEU A 1 144 ? 32.935 0.084 -20.376 1.00 42.91 144 LEU A O 1
ATOM 1127 N N . ILE A 1 145 ? 32.442 -0.643 -18.321 1.00 41.19 145 ILE A N 1
ATOM 1128 C CA . ILE A 1 145 ? 32.548 0.693 -17.696 1.00 41.19 145 ILE A CA 1
ATOM 1129 C C . ILE A 1 145 ? 33.698 0.746 -16.685 1.00 41.19 145 ILE A C 1
ATOM 1131 O O . ILE A 1 145 ? 33.501 0.986 -15.500 1.00 41.19 145 ILE A O 1
ATOM 1135 N N . VAL A 1 146 ? 34.933 0.548 -17.146 1.00 41.69 146 VAL A N 1
ATOM 1136 C CA . VAL A 1 146 ? 36.122 1.005 -16.408 1.00 41.69 146 VAL A CA 1
ATOM 1137 C C . VAL A 1 146 ? 37.189 1.426 -17.419 1.00 41.69 146 VAL A C 1
ATOM 1139 O O . VAL A 1 146 ? 37.928 0.566 -17.872 1.00 41.69 146 VAL A O 1
ATOM 1142 N N . SER A 1 147 ? 37.252 2.717 -17.796 1.00 41.94 147 SER A N 1
ATOM 1143 C CA . SER A 1 147 ? 38.522 3.449 -18.069 1.00 41.94 147 SER A CA 1
ATOM 1144 C C . SER A 1 147 ? 38.421 4.728 -18.920 1.00 41.94 147 SER A C 1
ATOM 1146 O O . SER A 1 147 ? 39.450 5.369 -19.119 1.00 41.94 147 SER A O 1
ATOM 1148 N N . GLN A 1 148 ? 37.267 5.142 -19.448 1.00 35.31 148 GLN A N 1
ATOM 1149 C CA . GLN A 1 148 ? 37.214 6.387 -20.236 1.00 35.31 148 GLN A CA 1
ATOM 1150 C C . GLN A 1 148 ? 36.882 7.586 -19.323 1.00 35.31 148 GLN A C 1
ATOM 1152 O O . GLN A 1 148 ? 35.855 7.550 -18.641 1.00 35.31 148 GLN A O 1
ATOM 1157 N N . PRO A 1 149 ? 37.718 8.642 -19.265 1.00 39.47 149 PRO A N 1
ATOM 1158 C CA . PRO A 1 149 ? 37.340 9.889 -18.611 1.00 39.47 149 PRO A CA 1
ATOM 1159 C C . PRO A 1 149 ? 36.138 10.496 -19.341 1.00 39.47 149 PRO A C 1
ATOM 1161 O O . PRO A 1 149 ? 36.116 10.556 -20.570 1.00 39.47 149 PRO A O 1
ATOM 1164 N N . ILE A 1 150 ? 35.139 10.942 -18.576 1.00 42.91 150 ILE A N 1
ATOM 1165 C CA . ILE A 1 150 ? 33.961 11.639 -19.102 1.00 42.91 150 ILE A CA 1
ATOM 1166 C C . ILE A 1 150 ? 34.463 12.852 -19.906 1.00 42.91 150 ILE A C 1
ATOM 1168 O O . ILE A 1 150 ? 35.168 13.686 -19.327 1.00 42.91 150 ILE A O 1
ATOM 1172 N N . PRO A 1 151 ? 34.162 12.972 -21.214 1.00 33.28 151 PRO A N 1
ATOM 1173 C CA . PRO A 1 151 ? 34.563 14.144 -21.974 1.00 33.28 151 PRO A CA 1
ATOM 1174 C C . PRO A 1 151 ? 33.915 15.391 -21.369 1.00 33.28 151 PRO A C 1
ATOM 1176 O O . PRO A 1 151 ? 32.770 15.370 -20.922 1.00 33.28 151 PRO A O 1
ATOM 1179 N N . GLU A 1 152 ? 34.663 16.490 -21.348 1.00 30.64 152 GLU A N 1
ATOM 1180 C CA . GLU A 1 152 ? 34.197 17.788 -20.872 1.00 30.64 152 GLU A CA 1
ATOM 1181 C C . GLU A 1 152 ? 33.075 18.295 -21.803 1.00 30.64 152 GLU A C 1
ATOM 1183 O O . GLU A 1 152 ? 33.319 18.905 -22.845 1.00 30.64 152 GLU A O 1
ATOM 1188 N N . VAL A 1 153 ? 31.816 17.986 -21.472 1.00 33.03 153 VAL A N 1
ATOM 1189 C CA . VAL A 1 153 ? 30.655 18.412 -22.263 1.00 33.03 153 VAL A CA 1
ATOM 1190 C C . VAL A 1 153 ? 30.395 19.896 -21.999 1.00 33.03 153 VAL A C 1
ATOM 1192 O O . VAL A 1 153 ? 29.847 20.284 -20.965 1.00 33.03 153 VAL A O 1
ATOM 1195 N N . LYS A 1 154 ? 30.761 20.753 -22.959 1.00 28.30 154 LYS A N 1
ATOM 1196 C CA . LYS A 1 154 ? 30.285 22.141 -22.999 1.00 28.30 154 LYS A CA 1
ATOM 1197 C C . LYS A 1 154 ? 28.788 22.141 -23.299 1.00 28.30 154 LYS A C 1
ATOM 1199 O O . LYS A 1 154 ? 28.375 21.919 -24.432 1.00 28.30 154 LYS A O 1
ATOM 1204 N N . VAL A 1 155 ? 27.981 22.426 -22.280 1.00 31.64 155 VAL A N 1
ATOM 1205 C CA . VAL A 1 155 ? 26.540 22.654 -22.426 1.00 31.64 155 VAL A CA 1
ATOM 1206 C C . VAL A 1 155 ? 26.331 23.947 -23.217 1.00 31.64 155 VAL A C 1
ATOM 1208 O O . VAL A 1 155 ? 26.432 25.043 -22.669 1.00 31.64 155 VAL A O 1
ATOM 1211 N N . VAL A 1 156 ? 26.054 23.828 -24.514 1.00 28.27 156 VAL A N 1
ATOM 1212 C CA . VAL A 1 156 ? 25.535 24.936 -25.323 1.00 28.27 156 VAL A CA 1
ATOM 1213 C C . VAL A 1 156 ? 24.016 24.843 -25.269 1.00 28.27 156 VAL A C 1
ATOM 1215 O O . VAL A 1 156 ? 23.399 24.140 -26.062 1.00 28.27 156 VAL A O 1
ATOM 1218 N N . ALA A 1 157 ? 23.405 25.526 -24.303 1.00 28.45 157 ALA A N 1
ATOM 1219 C CA . ALA A 1 157 ? 21.959 25.699 -24.295 1.00 28.45 157 ALA A CA 1
ATOM 1220 C C . ALA A 1 157 ? 21.576 26.626 -25.461 1.00 28.45 157 ALA A C 1
ATOM 1222 O O . ALA A 1 157 ? 21.747 27.842 -25.378 1.00 28.45 157 ALA A O 1
ATOM 1223 N N . ARG A 1 158 ? 21.081 26.058 -26.564 1.00 28.42 158 ARG A N 1
ATOM 1224 C CA . ARG A 1 158 ? 20.248 26.807 -27.507 1.00 28.42 158 ARG A CA 1
ATOM 1225 C C . ARG A 1 158 ? 18.823 26.744 -26.983 1.00 28.42 158 ARG A C 1
ATOM 1227 O O . ARG A 1 158 ? 18.163 25.720 -27.086 1.00 28.42 158 ARG A O 1
ATOM 1234 N N . ILE A 1 159 ? 18.392 27.834 -26.362 1.00 33.06 159 ILE A N 1
ATOM 1235 C CA . ILE A 1 159 ? 16.974 28.100 -26.154 1.00 33.06 159 ILE A CA 1
ATOM 1236 C C . ILE A 1 159 ? 16.504 28.692 -27.477 1.00 33.06 159 ILE A C 1
ATOM 1238 O O . ILE A 1 159 ? 16.881 29.821 -27.803 1.00 33.06 159 ILE A O 1
ATOM 1242 N N . ASP A 1 160 ? 15.750 27.929 -28.262 1.00 32.72 160 ASP A N 1
ATOM 1243 C CA . ASP A 1 160 ? 15.031 28.510 -29.388 1.00 32.72 160 ASP A CA 1
ATOM 1244 C C . ASP A 1 160 ? 14.042 29.528 -28.815 1.00 32.72 160 ASP A C 1
ATOM 1246 O O . ASP A 1 160 ? 13.135 29.209 -28.044 1.00 32.72 160 ASP A O 1
ATOM 1250 N N . ALA A 1 161 ? 14.298 30.800 -29.117 1.00 39.50 161 ALA A N 1
ATOM 1251 C CA . ALA A 1 161 ? 13.457 31.916 -28.727 1.00 39.50 161 ALA A CA 1
ATOM 1252 C C . ALA A 1 161 ? 12.134 31.808 -29.493 1.00 39.50 161 ALA A C 1
ATOM 1254 O O . ALA A 1 161 ? 12.008 32.319 -30.604 1.00 39.50 161 ALA A O 1
ATOM 1255 N N . GLY A 1 162 ? 11.174 31.090 -28.914 1.00 40.84 162 GLY A N 1
ATOM 1256 C CA . GLY A 1 162 ? 9.931 30.770 -29.602 1.00 40.84 162 GLY A CA 1
ATOM 1257 C C . GLY A 1 162 ? 8.724 30.489 -28.721 1.00 40.84 162 GLY A C 1
ATOM 1258 O O . GLY A 1 162 ? 7.720 30.080 -29.272 1.00 40.84 162 GLY A O 1
ATOM 1259 N N . GLU A 1 163 ? 8.759 30.717 -27.406 1.00 39.41 163 GLU A N 1
ATOM 1260 C CA . GLU A 1 163 ? 7.525 30.789 -26.610 1.00 39.41 163 GLU A CA 1
ATOM 1261 C C . GLU A 1 163 ? 7.772 31.569 -25.313 1.00 39.41 163 GLU A C 1
ATOM 1263 O O . GLU A 1 163 ? 8.479 31.130 -24.406 1.00 39.41 163 GLU A O 1
ATOM 1268 N N . GLN A 1 164 ? 7.233 32.788 -25.243 1.00 34.28 164 GLN A N 1
ATOM 1269 C CA . GLN A 1 164 ? 7.206 33.566 -24.009 1.00 34.28 164 GLN A CA 1
ATOM 1270 C C . GLN A 1 164 ? 6.176 32.949 -23.061 1.00 34.28 164 GLN A C 1
ATOM 1272 O O . GLN A 1 164 ? 4.975 33.158 -23.219 1.00 34.28 164 GLN A O 1
ATOM 1277 N N . LEU A 1 165 ? 6.648 32.249 -22.031 1.00 37.38 165 LEU A N 1
ATOM 1278 C CA . LEU A 1 165 ? 5.849 32.012 -20.833 1.00 37.38 165 LEU A CA 1
ATOM 1279 C C . LEU A 1 165 ? 5.633 33.359 -20.134 1.00 37.38 165 LEU A C 1
ATOM 1281 O O . LEU A 1 165 ? 6.583 33.978 -19.650 1.00 37.38 165 LEU A O 1
ATOM 1285 N N . GLN A 1 166 ? 4.386 33.834 -20.108 1.00 33.41 166 GLN A N 1
ATOM 1286 C CA . GLN A 1 166 ? 4.032 35.008 -19.319 1.00 33.41 166 GLN A CA 1
ATOM 1287 C C . GLN A 1 166 ? 4.134 34.675 -17.823 1.00 33.41 166 GLN A C 1
ATOM 1289 O O . GLN A 1 166 ? 3.565 33.673 -17.383 1.00 33.41 166 GLN A O 1
ATOM 1294 N N . PRO A 1 167 ? 4.829 35.494 -17.016 1.00 38.53 167 PRO A N 1
ATOM 1295 C CA . PRO A 1 167 ? 4.815 35.335 -15.574 1.00 38.53 167 PRO A CA 1
ATOM 1296 C C . PRO A 1 167 ? 3.442 35.756 -15.040 1.00 38.53 167 PRO A C 1
ATOM 1298 O O . PRO A 1 167 ? 3.087 36.934 -15.072 1.00 38.53 167 PRO A O 1
ATOM 1301 N N . ASN A 1 168 ? 2.676 34.796 -14.522 1.00 40.12 168 ASN A N 1
ATOM 1302 C CA . ASN A 1 168 ? 1.539 35.104 -13.664 1.00 40.12 168 ASN A CA 1
ATOM 1303 C C . ASN A 1 168 ? 2.069 35.768 -12.385 1.00 40.12 168 ASN A C 1
ATOM 1305 O O . ASN A 1 168 ? 2.676 35.120 -11.533 1.00 40.12 168 ASN A O 1
ATOM 1309 N N . LEU A 1 169 ? 1.852 37.079 -12.285 1.00 41.12 169 LEU A N 1
ATOM 1310 C CA . LEU A 1 169 ? 1.972 37.847 -11.052 1.00 41.12 169 LEU A CA 1
ATOM 1311 C C . LEU A 1 169 ? 0.878 37.375 -10.090 1.00 41.12 169 LEU A C 1
ATOM 1313 O O . LEU A 1 169 ? -0.304 37.628 -10.312 1.00 41.12 169 LEU A O 1
ATOM 1317 N N . ILE A 1 170 ? 1.285 36.687 -9.028 1.00 43.84 170 ILE A N 1
ATOM 1318 C CA . ILE A 1 170 ? 0.463 36.505 -7.834 1.00 43.84 170 ILE A CA 1
ATOM 1319 C C . ILE A 1 170 ? 0.666 37.765 -6.982 1.00 43.84 170 ILE A C 1
ATOM 1321 O O . ILE A 1 170 ? 1.793 38.057 -6.579 1.00 43.84 170 ILE A O 1
ATOM 1325 N N . THR A 1 171 ? -0.409 38.530 -6.788 1.00 51.69 171 THR A N 1
ATOM 1326 C CA . THR A 1 171 ? -0.545 39.565 -5.744 1.00 51.69 171 THR A CA 1
ATOM 1327 C C . THR A 1 171 ? -0.683 38.949 -4.366 1.00 51.69 171 THR A C 1
ATOM 1329 O O . THR A 1 171 ? -1.407 37.930 -4.277 1.00 51.69 171 THR A O 1
#

Radius of gyration: 21.85 Å; chains: 1; bounding box: 55×59×47 Å

Secondary structure (DSSP, 8-state):
-HHHHHHHHHHTTPEEEE-TTS-EEEE--TTS--HHHHHHHHHTHHHHHHHHHHHHHHHHHHHHTT---HHHHHHHHHHHHHS----PPPTT---TTTS----EEEETTEEEETTT-PBPEEE-TTS-EEE--S-------TTS-SSPPPP---------S----------

InterPro domains:
  IPR041464 TubC, N-terminal docking domain [PF18563] (4-49)
  IPR044894 TubC, N-terminal docking domain superfamily [G3DSA:1.10.10.1830] (2-54)

Organism: NCBI:txid2527986

Sequence (171 aa):
MAAELLAELRSRGVLLSIDVDGRLAFDAPAGALGDDLIQRMRAQRDELMILVERFEERAAIVEHDGGLSRDESEAVAWEAIATPRFVSPMIGYICPWCRSGSHLIEHDGGLRCGHCDREAWRFDDDGAIVRCDWIERIEVDVGLIVSQPIPEVKVVARIDAGEQLQPNLIT

Foldseek 3Di:
DLLVLVVLCVVQVKDWAQDPVRAIDIDHDPPSDDPVSVVVCVVCVVVNSVLRVQLVVQLVCCVPVVVDDSVVSSVVSSVPSNDQDFPQQPPPFAAPVPSPFSTWGQDPQFTAGPPPRHFGWDQDPVRDTHGGRDPPPDPDPPPPPPDDDDPPDDDPDDPPPDDDDDDDDDD

pLDDT: mean 75.56, std 23.58, range [28.27, 98.25]